Protein AF-A0A2S6APT6-F1 (afdb_monomer)

Secondary structure (DSSP, 8-state):
--HHHHHHHHHHHHHHHHHHHHHHHHTTS--------------HHHHHHHHHHHTSSSPPSSPPPHHHHHHHHHHTTTS-TTT-HHHHHHHHHHHHTTSSPPP-----

Solvent-accessible surface area (backbone atoms only — not comparable to full-atom values): 6652 Å² total; per-residue (Å²): 134,62,77,66,60,58,54,54,53,53,52,56,54,58,63,64,52,52,63,59,58,56,48,55,71,63,58,67,73,59,83,77,70,74,65,78,71,65,78,76,72,72,68,65,74,69,51,65,75,52,50,66,47,58,76,36,56,53,62,60,95,58,88,66,50,68,70,54,17,52,51,28,45,60,74,43,58,88,54,50,58,90,80,15,42,28,35,34,54,19,48,51,45,31,37,75,67,69,74,43,80,77,78,79,75,77,87,124

Structure (mmCIF, N/CA/C/O backbone):
data_AF-A0A2S6APT6-F1
#
_entry.id   AF-A0A2S6APT6-F1
#
loop_
_atom_site.group_PDB
_atom_site.id
_atom_site.type_symbol
_atom_site.label_atom_id
_atom_site.label_alt_id
_atom_site.label_comp_id
_atom_site.label_asym_id
_atom_site.label_entity_id
_atom_site.label_seq_id
_atom_site.pdbx_PDB_ins_code
_atom_site.Cartn_x
_atom_site.Cartn_y
_atom_site.Cartn_z
_atom_site.occupancy
_atom_site.B_iso_or_equiv
_atom_site.auth_seq_id
_atom_site.auth_comp_id
_atom_site.auth_asym_id
_atom_site.auth_atom_id
_atom_site.pdbx_PDB_model_num
ATOM 1 N N . MET A 1 1 ? -51.964 -0.513 44.946 1.00 52.53 1 MET A N 1
ATOM 2 C CA . MET A 1 1 ? -51.117 0.189 43.954 1.00 52.53 1 MET A CA 1
ATOM 3 C C . MET A 1 1 ? -51.823 0.097 42.610 1.00 52.53 1 MET A C 1
ATOM 5 O O . MET A 1 1 ? -52.087 -1.013 42.170 1.00 52.53 1 MET A O 1
ATOM 9 N N . SER A 1 2 ? -52.254 1.218 42.026 1.00 73.06 2 SER A N 1
ATOM 10 C CA . SER A 1 2 ? -52.999 1.209 40.759 1.00 73.06 2 SER A CA 1
ATOM 11 C C . SER A 1 2 ? -52.058 0.903 39.589 1.00 73.06 2 SER A C 1
ATOM 13 O O . SER A 1 2 ? -50.904 1.326 39.601 1.00 73.06 2 SER A O 1
ATOM 15 N N . GLY A 1 3 ? -52.533 0.169 38.576 1.00 64.50 3 GLY A N 1
ATOM 16 C CA . GLY A 1 3 ? -51.708 -0.280 37.440 1.00 64.50 3 GLY A CA 1
ATOM 17 C C . GLY A 1 3 ? -50.975 0.848 36.698 1.00 64.50 3 GLY A C 1
ATOM 18 O O . GLY A 1 3 ? -49.905 0.633 36.142 1.00 64.50 3 GLY A O 1
ATOM 19 N N . TRP A 1 4 ? -51.484 2.077 36.790 1.00 65.94 4 TRP A N 1
ATOM 20 C CA . TRP A 1 4 ? -50.874 3.285 36.232 1.00 65.94 4 TRP A CA 1
ATOM 21 C C . TRP A 1 4 ? -49.551 3.684 36.906 1.00 65.94 4 TRP A C 1
ATOM 23 O O . TRP A 1 4 ? -48.665 4.224 36.246 1.00 65.94 4 TRP A O 1
ATOM 33 N N . GLN A 1 5 ? -49.373 3.370 38.193 1.00 65.38 5 GLN A N 1
ATOM 34 C CA . GLN A 1 5 ? -48.129 3.645 38.924 1.00 65.38 5 GLN A CA 1
ATOM 35 C C . GLN A 1 5 ? -46.976 2.766 38.415 1.00 65.38 5 GLN A C 1
ATOM 37 O O . GLN A 1 5 ? -45.848 3.234 38.296 1.00 65.38 5 GLN A O 1
ATOM 42 N N . VAL A 1 6 ? -47.263 1.515 38.039 1.00 69.19 6 VAL A N 1
ATOM 43 C CA . VAL A 1 6 ? -46.252 0.586 37.507 1.00 69.19 6 VAL A CA 1
ATOM 44 C C . VAL A 1 6 ? -45.781 1.034 36.120 1.00 69.19 6 VAL A C 1
ATOM 46 O O . VAL A 1 6 ? -44.583 1.034 35.846 1.00 69.19 6 VAL A O 1
ATOM 49 N N . VAL A 1 7 ? -46.705 1.499 35.272 1.00 69.00 7 VAL A N 1
ATOM 50 C CA . VAL A 1 7 ? -46.379 1.999 33.924 1.00 69.00 7 VAL A CA 1
ATOM 51 C C . VAL A 1 7 ? -45.503 3.253 33.993 1.00 69.00 7 VAL A C 1
ATOM 53 O O . VAL A 1 7 ? -44.519 3.355 33.260 1.00 69.00 7 VAL A O 1
ATOM 56 N N . SER A 1 8 ? -45.802 4.176 34.913 1.00 71.19 8 SER A N 1
ATOM 57 C CA . SER A 1 8 ? -45.021 5.409 35.065 1.00 71.19 8 SER A CA 1
ATOM 58 C C . SER A 1 8 ? -43.587 5.147 35.533 1.00 71.19 8 SER A C 1
ATOM 60 O O . SER A 1 8 ? -42.663 5.822 35.080 1.00 71.19 8 SER A O 1
ATOM 62 N N . VAL A 1 9 ? -43.385 4.165 36.417 1.00 69.31 9 VAL A N 1
ATOM 63 C CA . VAL A 1 9 ? -42.051 3.817 36.932 1.00 69.31 9 VAL A CA 1
ATOM 64 C C . VAL A 1 9 ? -41.205 3.142 35.850 1.00 69.31 9 VAL A C 1
ATOM 66 O O . VAL A 1 9 ? -40.046 3.507 35.664 1.00 69.31 9 VAL A O 1
ATOM 69 N N . VAL A 1 10 ? -41.781 2.218 35.075 1.00 64.69 10 VAL A N 1
ATOM 70 C CA . VAL A 1 10 ? -41.057 1.527 33.992 1.00 64.69 10 VAL A CA 1
ATOM 71 C C . VAL A 1 10 ? -40.668 2.493 32.866 1.00 64.69 10 VAL A C 1
ATOM 73 O O . VAL A 1 10 ? -39.538 2.438 32.379 1.00 64.69 10 VAL A O 1
ATOM 76 N N . ALA A 1 11 ? -41.549 3.428 32.492 1.00 64.62 11 ALA A N 1
ATOM 77 C CA . ALA A 1 11 ? -41.249 4.435 31.472 1.00 64.62 11 ALA A CA 1
ATOM 78 C C . ALA A 1 11 ? -40.110 5.387 31.894 1.00 64.62 11 ALA A C 1
ATOM 80 O O . ALA A 1 11 ? -39.238 5.703 31.083 1.00 64.62 11 ALA A O 1
ATOM 81 N N . ALA A 1 12 ? -40.066 5.793 33.169 1.00 64.31 12 ALA A N 1
ATOM 82 C CA . ALA A 1 12 ? -38.995 6.638 33.702 1.00 64.31 12 ALA A CA 1
ATOM 83 C C . ALA A 1 12 ? -37.632 5.917 33.740 1.00 64.31 12 ALA A C 1
ATOM 85 O O . ALA A 1 12 ? -36.595 6.518 33.452 1.00 64.31 12 ALA A O 1
ATOM 86 N N . ILE A 1 13 ? -37.623 4.615 34.040 1.00 62.28 13 ILE A N 1
ATOM 87 C CA . ILE A 1 13 ? -36.395 3.805 34.052 1.00 62.28 13 ILE A CA 1
ATOM 88 C C . ILE A 1 13 ? -35.857 3.611 32.626 1.00 62.28 13 ILE A C 1
ATOM 90 O O . ILE A 1 13 ? -34.664 3.772 32.388 1.00 62.28 13 ILE A O 1
ATOM 94 N N . LEU A 1 14 ? -36.721 3.340 31.645 1.00 59.28 14 LEU A N 1
ATOM 95 C CA . LEU A 1 14 ? -36.286 3.167 30.254 1.00 59.28 14 LEU A CA 1
ATOM 96 C C . LEU A 1 14 ? -35.763 4.473 29.628 1.00 59.28 14 LEU A C 1
ATOM 98 O O . LEU A 1 14 ? -34.799 4.439 28.862 1.00 59.28 14 LEU A O 1
ATOM 102 N N . ALA A 1 15 ? -36.330 5.627 29.997 1.00 60.00 15 ALA A N 1
ATOM 103 C CA . ALA A 1 15 ? -35.873 6.931 29.510 1.00 60.00 15 ALA A CA 1
ATOM 104 C C . ALA A 1 15 ? -34.462 7.310 30.002 1.00 60.00 15 ALA A C 1
ATOM 106 O O . ALA A 1 15 ? -33.739 8.022 29.306 1.00 60.00 15 ALA A O 1
ATOM 107 N N . THR A 1 16 ? -34.036 6.814 31.168 1.00 57.81 16 THR A N 1
ATOM 108 C CA . THR A 1 16 ? -32.713 7.130 31.740 1.00 57.81 16 THR A CA 1
ATOM 109 C C . THR A 1 16 ? -31.589 6.222 31.232 1.00 57.81 16 THR A C 1
ATOM 111 O O . THR A 1 16 ? -30.424 6.612 31.281 1.00 57.81 16 THR A O 1
ATOM 114 N N . ILE A 1 17 ? -31.908 5.054 30.668 1.00 56.12 17 ILE A N 1
ATOM 115 C CA . ILE A 1 17 ? -30.915 4.102 30.131 1.00 56.12 17 ILE A CA 1
ATOM 116 C C . ILE A 1 17 ? -30.481 4.475 28.694 1.00 56.12 17 ILE A C 1
ATOM 118 O O . ILE A 1 17 ? -29.366 4.161 28.269 1.00 56.12 17 ILE A O 1
ATOM 122 N N . SER A 1 18 ? -31.321 5.210 27.955 1.00 55.00 18 SER A N 1
ATOM 123 C CA . SER A 1 18 ? -31.094 5.573 26.546 1.00 55.00 18 SER A CA 1
ATOM 124 C C . SER A 1 18 ? -29.895 6.508 26.275 1.00 55.00 18 SER A C 1
ATOM 126 O O . SER A 1 18 ? -29.224 6.290 25.267 1.00 55.00 18 SER A O 1
ATOM 128 N N . PRO A 1 19 ? -29.561 7.520 27.103 1.00 55.12 19 PRO A N 1
ATOM 129 C CA . PRO A 1 19 ? -28.424 8.406 26.823 1.00 55.12 19 PRO A CA 1
ATOM 130 C C . PRO A 1 19 ? -27.061 7.734 27.045 1.00 55.12 19 PRO A C 1
ATOM 132 O O . PRO A 1 19 ? -26.097 8.040 26.347 1.00 55.12 19 PRO A O 1
ATOM 135 N N . VAL A 1 20 ? -26.978 6.792 27.992 1.00 56.03 20 VAL A N 1
ATOM 136 C CA . VAL A 1 20 ? -25.724 6.111 28.359 1.00 56.03 20 VAL A CA 1
ATOM 137 C C . VAL A 1 20 ? -25.296 5.131 27.263 1.00 56.03 20 VAL A C 1
ATOM 139 O O . VAL A 1 20 ? -24.136 5.129 26.854 1.00 56.03 20 VAL A O 1
ATOM 142 N N . PHE A 1 21 ? -26.237 4.356 26.715 1.00 54.78 21 PHE A N 1
ATOM 143 C CA . PHE A 1 21 ? -25.945 3.412 25.630 1.00 54.78 21 PHE A CA 1
ATOM 144 C C . PHE A 1 21 ? -25.694 4.095 24.278 1.00 54.78 21 PHE A C 1
ATOM 146 O O . PHE A 1 21 ? -24.861 3.614 23.508 1.00 54.78 21 PHE A O 1
ATOM 153 N N . LEU A 1 22 ? -26.341 5.234 23.997 1.00 53.31 22 LEU A N 1
ATOM 154 C CA . LEU A 1 22 ? -26.086 5.991 22.765 1.00 53.31 22 LEU A CA 1
ATOM 155 C C . LEU A 1 22 ? -24.729 6.718 22.797 1.00 53.31 22 LEU A C 1
ATOM 157 O O . LEU A 1 22 ? -24.070 6.826 21.766 1.00 53.31 22 LEU A O 1
ATOM 161 N N . GLY A 1 23 ? -24.273 7.156 23.978 1.00 55.62 23 GLY A N 1
ATOM 162 C CA . GLY A 1 23 ? -22.939 7.737 24.162 1.00 55.62 23 GLY A CA 1
ATOM 163 C C . GLY A 1 23 ? -21.811 6.715 23.990 1.00 55.62 23 GLY A C 1
ATOM 164 O O . GLY A 1 23 ? -20.826 6.999 23.312 1.00 55.62 23 GLY A O 1
ATOM 165 N N . LEU A 1 24 ? -21.980 5.502 24.526 1.00 54.91 24 LEU A N 1
ATOM 166 C CA . LEU A 1 24 ? -20.985 4.422 24.430 1.00 54.91 24 LEU A CA 1
ATOM 167 C C . LEU A 1 24 ? -20.849 3.837 23.014 1.00 54.91 24 LEU A C 1
ATOM 169 O O . LEU A 1 24 ? -19.771 3.375 22.644 1.00 54.91 24 LEU A O 1
ATOM 173 N N . ALA A 1 25 ? -21.912 3.883 22.206 1.00 54.25 25 ALA A N 1
ATOM 174 C CA . ALA A 1 25 ? -21.8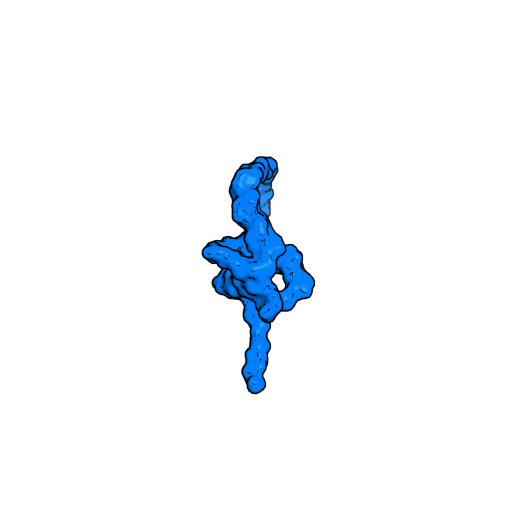69 3.441 20.811 1.00 54.25 25 ALA A CA 1
ATOM 175 C C . ALA A 1 25 ? -21.134 4.431 19.884 1.00 54.25 25 ALA A C 1
ATOM 177 O O . ALA A 1 25 ? -20.613 4.021 18.847 1.00 54.25 25 ALA A O 1
ATOM 178 N N . TRP A 1 26 ? -21.055 5.718 20.250 1.00 49.75 26 TRP A N 1
ATOM 179 C CA . TRP A 1 26 ? -20.265 6.721 19.519 1.00 49.75 26 TRP A CA 1
ATOM 180 C C . TRP A 1 26 ? -18.883 6.989 20.125 1.00 49.75 26 TRP A C 1
ATOM 182 O O . TRP A 1 26 ? -17.968 7.371 19.395 1.00 49.75 26 TRP A O 1
ATOM 192 N N . SER A 1 27 ? -18.676 6.737 21.420 1.00 54.03 27 SER A N 1
ATOM 193 C CA . SER A 1 27 ? -17.362 6.904 22.054 1.00 54.03 27 SER A CA 1
ATOM 194 C C . SER A 1 27 ? -16.392 5.754 21.763 1.00 54.03 27 SER A C 1
ATOM 196 O O . SER A 1 27 ? -15.221 5.844 22.124 1.00 54.03 27 SER A O 1
ATOM 198 N N . SER A 1 28 ? -16.843 4.672 21.114 1.00 52.06 28 SER A N 1
ATOM 199 C CA . SER A 1 28 ? -15.989 3.524 20.782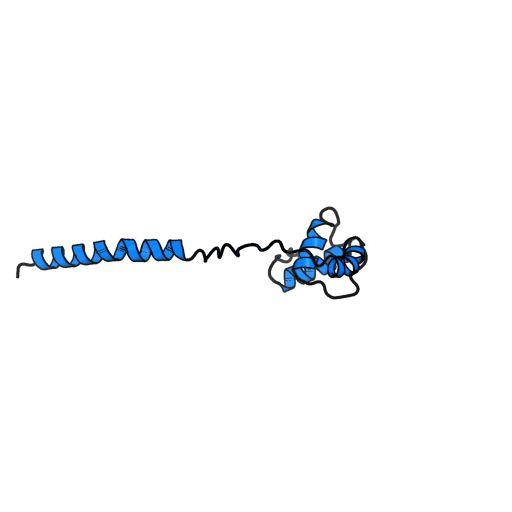 1.00 52.06 28 SER A CA 1
ATOM 200 C C . SER A 1 28 ? -15.088 3.750 19.563 1.00 52.06 28 SER A C 1
ATOM 202 O O . SER A 1 28 ? -14.263 2.891 19.251 1.00 52.06 28 SER A O 1
ATOM 204 N N . THR A 1 29 ? -15.165 4.905 18.893 1.00 52.62 29 THR A N 1
ATOM 205 C CA . THR A 1 29 ? -14.032 5.413 18.105 1.00 52.62 29 THR A CA 1
ATOM 206 C C . THR A 1 29 ? -12.991 5.981 19.058 1.00 52.62 29 THR A C 1
ATOM 208 O O . THR A 1 29 ? -12.863 7.187 19.228 1.00 52.62 29 THR A O 1
ATOM 211 N N . THR A 1 30 ? -12.311 5.037 19.711 1.00 50.09 30 THR A N 1
ATOM 212 C CA . THR A 1 30 ? -10.885 5.036 20.029 1.00 50.09 30 THR A CA 1
ATOM 213 C C . THR A 1 30 ? -10.286 6.411 20.247 1.00 50.09 30 THR A C 1
ATOM 215 O O . THR A 1 30 ? -10.063 7.140 19.279 1.00 50.09 30 THR A O 1
ATOM 218 N N . GLU A 1 31 ? -9.962 6.682 21.511 1.00 50.66 31 GLU A N 1
ATOM 219 C CA . GLU A 1 31 ? -8.758 7.387 21.936 1.00 50.66 31 GLU A CA 1
ATOM 220 C C . GLU A 1 31 ? -7.865 7.757 20.750 1.00 50.66 31 GLU A C 1
ATOM 222 O O . GLU A 1 31 ? -6.936 7.046 20.365 1.00 50.66 31 GLU A O 1
ATOM 227 N N . ILE A 1 32 ? -8.130 8.930 20.180 1.00 50.94 32 ILE A N 1
ATOM 228 C CA . ILE A 1 32 ? -7.040 9.738 19.684 1.00 50.94 32 ILE A CA 1
ATOM 229 C C . ILE A 1 32 ? -6.376 10.186 20.979 1.00 50.94 32 ILE A C 1
ATOM 231 O O . ILE A 1 32 ? -6.582 11.293 21.469 1.00 50.94 32 ILE A O 1
ATOM 235 N N . GLU A 1 33 ? -5.586 9.275 21.552 1.00 49.59 33 GLU A N 1
ATOM 236 C CA . GLU A 1 33 ? -4.285 9.627 22.064 1.00 49.59 33 GLU A CA 1
ATOM 237 C C . GLU A 1 33 ? -3.703 10.497 20.947 1.00 49.59 33 GLU A C 1
ATOM 239 O O . GLU A 1 33 ? -3.109 10.038 19.966 1.00 49.59 33 GLU A O 1
ATOM 244 N N . THR A 1 34 ? -3.955 11.801 21.039 1.00 52.41 34 THR A N 1
ATOM 245 C CA . THR A 1 34 ? -3.040 12.811 20.560 1.00 52.41 34 THR A CA 1
ATOM 246 C C . THR A 1 34 ? -1.792 12.547 21.371 1.00 52.41 34 THR A C 1
ATOM 248 O O . THR A 1 34 ? -1.516 13.206 22.369 1.00 52.41 34 THR A O 1
ATOM 251 N N . SER A 1 35 ? -1.085 11.497 20.937 1.00 53.88 35 SER A N 1
ATOM 252 C CA . SER A 1 35 ? 0.333 11.309 21.028 1.00 53.88 35 SER A CA 1
ATOM 253 C C . SER A 1 35 ? 0.865 12.701 20.807 1.00 53.88 35 SER A C 1
ATOM 255 O O . SER A 1 35 ? 0.800 13.245 19.699 1.00 53.88 35 SER A O 1
ATOM 257 N N . TYR A 1 36 ? 1.234 13.322 21.922 1.00 54.44 36 TYR A N 1
ATOM 258 C CA . TYR A 1 36 ? 2.066 14.492 21.958 1.00 54.44 36 TYR A CA 1
ATOM 259 C C . TYR A 1 36 ? 3.242 14.118 21.073 1.00 54.44 36 TYR A C 1
ATOM 261 O O . TYR A 1 36 ? 4.123 13.349 21.462 1.00 54.44 36 TYR A O 1
ATOM 269 N N . ARG A 1 37 ? 3.151 14.528 19.805 1.00 53.75 37 ARG A N 1
ATOM 270 C CA . ARG A 1 37 ? 4.129 14.229 18.780 1.00 53.75 37 ARG A CA 1
ATOM 271 C C . ARG A 1 37 ? 5.309 15.094 19.149 1.00 53.75 37 ARG A C 1
ATOM 273 O O . ARG A 1 37 ? 5.502 16.168 18.584 1.00 53.75 37 ARG A O 1
ATOM 280 N N . ALA A 1 38 ? 6.095 14.610 20.109 1.00 54.66 38 ALA A N 1
ATOM 281 C CA . ALA A 1 38 ? 7.492 14.950 20.191 1.00 54.66 38 ALA A CA 1
ATOM 282 C C . ALA A 1 38 ? 7.987 14.919 18.741 1.00 54.66 38 ALA A C 1
ATOM 284 O O . ALA A 1 38 ? 7.674 13.949 18.031 1.00 54.66 38 ALA A O 1
ATOM 285 N N . PRO A 1 39 ? 8.638 15.984 18.245 1.00 52.34 39 PRO A N 1
ATOM 286 C CA . PRO A 1 39 ? 9.164 15.972 16.898 1.00 52.34 39 PRO A CA 1
ATOM 287 C C . PRO A 1 39 ? 9.988 14.701 16.799 1.00 52.34 39 PRO A C 1
ATOM 289 O O . PRO A 1 39 ? 10.974 14.530 17.518 1.00 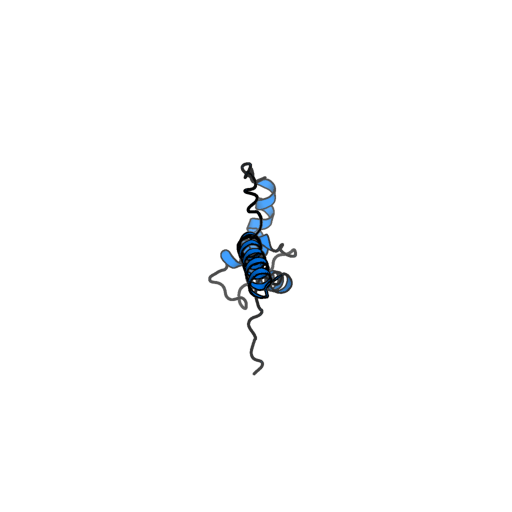52.34 39 PRO A O 1
ATOM 292 N N . ILE A 1 40 ? 9.521 13.764 15.973 1.00 56.38 40 ILE A N 1
ATOM 293 C CA . ILE A 1 40 ? 10.291 12.587 15.628 1.00 56.38 40 I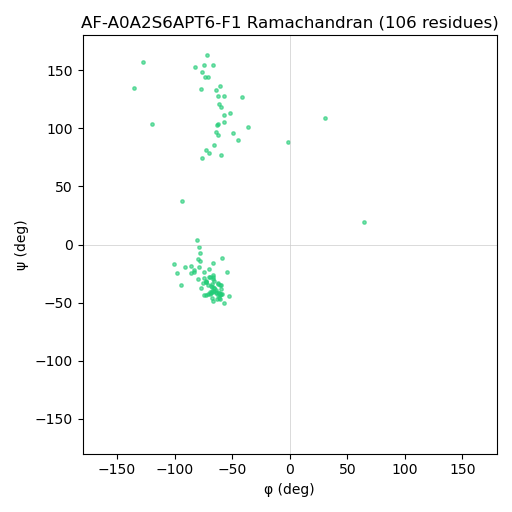LE A CA 1
ATOM 294 C C . ILE A 1 40 ? 11.485 13.214 14.930 1.00 56.38 40 ILE A C 1
ATOM 296 O O . ILE A 1 40 ? 11.366 13.557 13.759 1.00 56.38 40 ILE A O 1
ATOM 300 N N . LYS A 1 41 ? 12.589 13.479 15.643 1.00 53.66 41 LYS A N 1
ATOM 301 C CA . LYS A 1 41 ? 13.872 13.744 15.004 1.00 53.66 41 LYS A CA 1
ATOM 302 C C . LYS A 1 41 ? 14.073 12.489 14.174 1.00 53.66 41 LYS A C 1
ATOM 304 O O . LYS A 1 41 ? 14.287 11.428 14.773 1.00 53.66 41 LYS A O 1
ATOM 309 N N . PRO A 1 42 ? 13.902 12.535 12.841 1.00 52.50 42 PRO A N 1
ATOM 310 C CA . PRO A 1 42 ? 14.174 11.354 12.064 1.00 52.50 42 PRO A CA 1
ATOM 311 C C . PRO A 1 42 ? 15.643 11.075 12.343 1.00 52.50 42 PRO A C 1
ATOM 313 O O . PRO A 1 42 ? 16.500 11.930 12.112 1.00 52.50 42 PRO A O 1
ATOM 316 N N . LYS A 1 43 ? 15.939 9.918 12.937 1.00 53.16 43 LYS A N 1
ATOM 317 C CA . LYS A 1 43 ? 17.306 9.422 13.017 1.00 53.16 43 LYS A CA 1
ATOM 318 C C . LYS A 1 43 ? 17.677 9.151 11.558 1.00 53.16 43 LYS A C 1
ATOM 320 O O . LYS A 1 43 ? 17.412 8.076 11.025 1.00 53.16 43 LYS A O 1
ATOM 325 N N . ALA A 1 44 ? 18.149 10.199 10.880 1.00 55.16 44 ALA A N 1
ATOM 326 C CA . ALA A 1 44 ? 18.334 10.288 9.432 1.00 55.16 44 ALA A CA 1
ATOM 327 C C . ALA A 1 44 ? 19.276 9.199 8.894 1.00 55.16 44 ALA A C 1
ATOM 329 O O . ALA A 1 44 ? 19.326 8.927 7.700 1.00 55.16 44 ALA A O 1
ATOM 330 N N . THR A 1 45 ? 19.968 8.509 9.794 1.00 54.47 45 THR A N 1
ATOM 331 C CA . THR A 1 45 ? 20.885 7.418 9.507 1.00 54.47 45 THR A CA 1
ATOM 332 C C . THR A 1 45 ? 20.192 6.108 9.115 1.00 54.47 45 THR A C 1
ATOM 334 O O . THR A 1 45 ? 20.750 5.371 8.311 1.00 54.47 45 THR A O 1
ATOM 337 N N . ALA A 1 46 ? 18.970 5.816 9.586 1.00 52.78 46 ALA A N 1
ATOM 338 C CA . ALA A 1 46 ? 18.270 4.569 9.223 1.00 52.78 46 ALA A CA 1
ATOM 339 C C . ALA A 1 46 ? 17.531 4.645 7.873 1.00 52.78 46 ALA A C 1
ATOM 341 O O . ALA A 1 46 ? 17.266 3.622 7.245 1.00 52.78 46 ALA A O 1
ATOM 342 N N . TYR A 1 47 ? 17.205 5.853 7.405 1.00 50.53 47 TYR A N 1
ATOM 343 C CA . TYR A 1 47 ? 16.544 6.043 6.112 1.00 50.53 47 TYR A CA 1
ATOM 344 C C . TYR A 1 47 ? 17.509 5.856 4.937 1.00 50.53 47 TYR A C 1
ATOM 346 O O . TYR A 1 47 ? 17.104 5.336 3.898 1.00 50.53 47 TYR A O 1
ATOM 354 N N . HIS A 1 48 ? 18.785 6.216 5.102 1.00 54.16 48 HIS A N 1
ATOM 355 C CA . HIS A 1 48 ? 19.742 6.261 3.996 1.00 54.16 48 HIS A CA 1
ATOM 356 C C . HIS A 1 48 ? 20.087 4.895 3.386 1.00 54.16 48 HIS A C 1
ATOM 358 O O . HIS A 1 48 ? 20.421 4.834 2.206 1.00 54.16 48 HIS A O 1
ATOM 364 N N . SER A 1 49 ? 19.975 3.798 4.140 1.00 57.75 49 SER A N 1
ATOM 365 C CA . SER A 1 49 ? 20.270 2.448 3.636 1.00 57.75 49 SER A CA 1
ATOM 366 C C . SER A 1 49 ? 19.085 1.788 2.922 1.00 57.75 49 SER A C 1
ATOM 368 O O . SER A 1 49 ? 19.279 0.936 2.055 1.00 57.75 49 SER A O 1
ATOM 370 N N . VAL A 1 50 ? 17.854 2.205 3.232 1.00 56.09 50 VAL A N 1
ATOM 371 C CA . VAL A 1 50 ? 16.623 1.626 2.666 1.00 56.09 50 VAL A CA 1
ATOM 372 C C . VAL A 1 50 ? 16.133 2.413 1.447 1.00 56.09 50 VAL A C 1
ATOM 374 O O . VAL A 1 50 ? 15.643 1.819 0.483 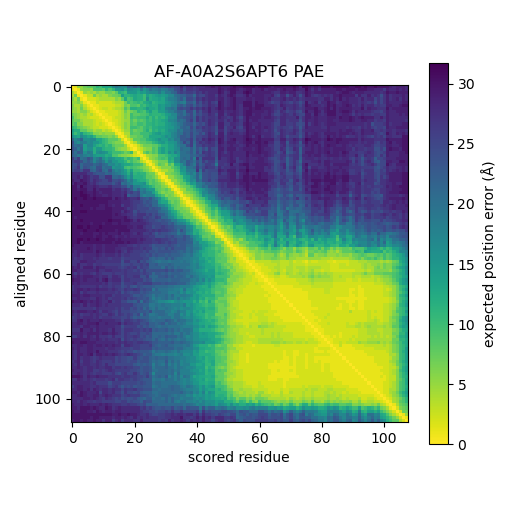1.00 56.09 50 VAL A O 1
ATOM 377 N N . LEU A 1 51 ? 16.309 3.738 1.449 1.00 60.53 51 LEU A N 1
ATOM 378 C CA . LEU A 1 51 ? 15.912 4.611 0.343 1.00 60.53 51 LEU A CA 1
ATOM 379 C C . LEU A 1 51 ? 16.452 4.188 -1.039 1.00 60.53 51 LEU A C 1
ATOM 381 O O . LEU A 1 51 ? 15.652 4.171 -1.975 1.00 60.53 51 LEU A O 1
ATOM 385 N N . PRO A 1 52 ? 17.734 3.795 -1.211 1.00 62.97 52 PRO A N 1
ATOM 386 C CA . PRO A 1 52 ? 18.252 3.482 -2.543 1.00 62.97 52 PRO A CA 1
ATOM 387 C C . PRO A 1 52 ? 17.584 2.254 -3.171 1.00 62.97 52 PRO A C 1
ATOM 389 O O . PRO A 1 52 ? 17.404 2.215 -4.383 1.00 62.97 52 PRO A O 1
ATOM 392 N N . HIS A 1 53 ? 17.162 1.268 -2.370 1.00 65.69 53 HIS A N 1
ATOM 393 C CA . HIS A 1 53 ? 16.476 0.085 -2.903 1.00 65.69 53 HIS A CA 1
ATOM 394 C C . HIS A 1 53 ? 15.019 0.372 -3.261 1.00 65.69 53 HIS A C 1
ATOM 396 O O . HIS A 1 53 ? 14.537 -0.129 -4.270 1.00 65.69 53 HIS A O 1
ATOM 402 N N . ILE A 1 54 ? 14.320 1.193 -2.471 1.00 68.69 54 ILE A N 1
ATOM 403 C CA . ILE A 1 54 ? 12.914 1.524 -2.739 1.00 68.69 54 ILE A CA 1
ATOM 404 C C . ILE A 1 54 ? 12.770 2.390 -3.998 1.00 68.69 54 ILE A C 1
ATOM 406 O O . ILE A 1 54 ? 11.747 2.314 -4.670 1.00 68.69 54 ILE A O 1
ATOM 410 N N . LEU A 1 55 ? 13.783 3.183 -4.349 1.00 77.88 55 LEU A N 1
ATOM 411 C CA . LEU A 1 55 ? 13.801 3.961 -5.593 1.00 77.88 55 LEU A CA 1
ATOM 412 C C . LEU A 1 55 ? 14.139 3.113 -6.832 1.00 77.88 55 LEU A C 1
ATOM 414 O O . LEU A 1 55 ? 13.917 3.559 -7.952 1.00 77.88 55 LEU A O 1
ATOM 418 N N . SER A 1 56 ? 14.650 1.894 -6.648 1.00 84.12 56 SER A N 1
ATOM 419 C CA . SER A 1 56 ? 14.931 0.967 -7.743 1.00 84.12 56 SER A CA 1
ATOM 420 C C . SER A 1 56 ? 13.674 0.201 -8.172 1.00 84.12 56 SER A C 1
ATOM 422 O O . SER A 1 56 ? 12.777 -0.049 -7.367 1.00 84.12 56 SER A O 1
ATOM 424 N N . HIS A 1 57 ? 13.634 -0.223 -9.439 1.00 89.19 57 HIS A N 1
ATOM 425 C CA . HIS A 1 57 ? 12.650 -1.194 -9.936 1.00 89.19 57 HIS A CA 1
ATOM 426 C C . HIS A 1 57 ? 13.021 -2.644 -9.593 1.00 89.19 57 HIS A C 1
ATOM 428 O O . HIS A 1 57 ? 12.184 -3.540 -9.725 1.00 89.19 57 HIS A O 1
ATOM 434 N N . ALA A 1 58 ? 14.258 -2.881 -9.143 1.00 87.56 58 ALA A N 1
ATOM 435 C CA . ALA A 1 58 ? 14.727 -4.199 -8.745 1.00 87.56 58 ALA A CA 1
ATOM 436 C C . ALA A 1 58 ? 13.999 -4.707 -7.493 1.00 87.56 58 ALA A C 1
ATOM 438 O O . ALA A 1 58 ? 13.525 -3.934 -6.658 1.00 87.56 58 ALA A O 1
ATOM 439 N N . ALA A 1 59 ? 13.942 -6.030 -7.342 1.00 86.50 59 ALA A N 1
ATOM 440 C CA . ALA A 1 59 ? 13.405 -6.634 -6.134 1.00 86.50 59 ALA A CA 1
ATOM 441 C C . ALA A 1 59 ? 14.234 -6.195 -4.907 1.00 86.50 59 ALA A C 1
ATOM 443 O O . ALA A 1 59 ? 15.470 -6.192 -4.960 1.00 86.50 59 ALA A O 1
ATOM 444 N N . PRO A 1 60 ? 13.590 -5.837 -3.784 1.00 85.69 60 PRO A N 1
ATOM 445 C CA . PRO A 1 60 ? 14.307 -5.514 -2.563 1.00 85.69 60 PRO A CA 1
ATOM 446 C C . PRO A 1 60 ? 15.045 -6.759 -2.056 1.00 85.69 60 PRO A C 1
ATOM 448 O O . PRO A 1 60 ? 14.477 -7.844 -1.966 1.00 85.69 60 PRO A O 1
ATOM 451 N N . LYS A 1 61 ? 16.323 -6.596 -1.691 1.00 84.62 61 LYS A N 1
ATOM 452 C CA . LYS A 1 61 ? 17.176 -7.696 -1.200 1.00 84.62 61 LYS A CA 1
ATOM 453 C C . LYS A 1 61 ? 16.733 -8.260 0.155 1.00 84.62 61 LYS A C 1
ATOM 455 O O . LYS A 1 61 ? 17.180 -9.326 0.558 1.00 84.62 61 LYS A O 1
ATOM 460 N N . HIS A 1 62 ? 15.887 -7.530 0.873 1.00 83.94 62 HIS A N 1
ATOM 461 C CA . HIS A 1 62 ? 15.330 -7.915 2.162 1.00 83.94 62 HIS A CA 1
ATOM 462 C C . HIS A 1 62 ? 13.808 -7.793 2.124 1.00 83.94 62 HIS A C 1
ATOM 464 O O . HIS A 1 62 ? 13.248 -7.029 1.335 1.00 83.94 62 HIS A O 1
ATOM 470 N N . ARG A 1 63 ? 13.127 -8.527 3.010 1.00 84.44 63 ARG A N 1
ATOM 471 C CA . ARG A 1 63 ? 11.680 -8.367 3.177 1.00 84.44 63 ARG A CA 1
ATOM 472 C C . ARG A 1 63 ? 11.370 -6.954 3.663 1.00 84.44 63 ARG A C 1
ATOM 474 O O . ARG A 1 63 ? 11.919 -6.508 4.668 1.00 84.44 63 ARG A O 1
ATOM 481 N N . LEU A 1 64 ? 10.468 -6.276 2.959 1.00 88.00 64 LEU A N 1
ATOM 482 C CA . LEU A 1 64 ? 10.008 -4.948 3.345 1.00 88.00 64 LEU A CA 1
ATOM 483 C C . LEU A 1 64 ? 9.127 -5.025 4.592 1.00 88.00 64 LEU A C 1
ATOM 485 O O . LEU A 1 64 ? 8.310 -5.936 4.743 1.00 88.00 64 LEU A O 1
ATOM 489 N N . THR A 1 65 ? 9.232 -4.015 5.451 1.00 89.75 65 THR A N 1
ATOM 490 C CA . THR A 1 65 ? 8.217 -3.771 6.481 1.00 89.75 65 THR A CA 1
ATOM 491 C C . THR A 1 65 ? 6.935 -3.231 5.844 1.00 89.75 65 THR A C 1
ATOM 493 O O . THR A 1 65 ? 6.945 -2.706 4.730 1.00 89.75 65 THR A O 1
ATOM 496 N N . THR A 1 66 ? 5.809 -3.284 6.556 1.00 91.31 66 THR A N 1
ATOM 497 C CA . THR A 1 66 ? 4.532 -2.734 6.063 1.00 91.31 66 THR A CA 1
ATOM 498 C C . THR A 1 66 ? 4.611 -1.233 5.759 1.00 91.31 66 THR A C 1
ATOM 500 O O . THR A 1 66 ? 4.008 -0.766 4.792 1.00 91.31 66 THR A O 1
ATOM 503 N N . ALA A 1 67 ? 5.383 -0.471 6.541 1.00 88.00 67 ALA A N 1
ATOM 504 C CA . ALA A 1 67 ? 5.622 0.951 6.301 1.00 88.00 67 ALA A CA 1
ATOM 505 C C . ALA A 1 67 ? 6.451 1.187 5.027 1.00 88.00 67 ALA A C 1
ATOM 507 O O . ALA A 1 67 ? 6.068 2.004 4.191 1.00 88.00 67 ALA A O 1
ATOM 508 N N . GLN A 1 68 ? 7.535 0.429 4.836 1.00 88.19 68 GLN A N 1
ATOM 509 C CA . GLN A 1 68 ? 8.358 0.500 3.623 1.00 88.19 68 GLN A CA 1
A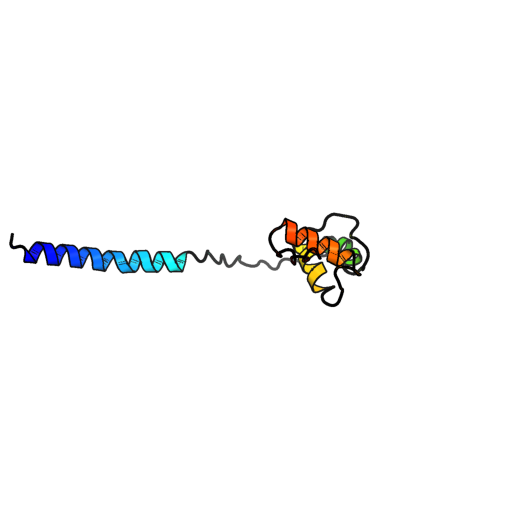TOM 510 C C . GLN A 1 68 ? 7.579 0.068 2.380 1.00 88.19 68 GLN A C 1
ATOM 512 O O . GLN A 1 68 ? 7.664 0.728 1.348 1.00 88.19 68 GLN A O 1
ATOM 517 N N . ALA A 1 69 ? 6.767 -0.984 2.492 1.00 92.69 69 ALA A N 1
ATOM 518 C CA . ALA A 1 69 ? 5.906 -1.448 1.415 1.00 92.69 69 ALA A CA 1
ATOM 519 C C . ALA A 1 69 ? 4.901 -0.365 0.997 1.00 92.69 69 ALA A C 1
ATOM 521 O O . ALA A 1 69 ? 4.739 -0.110 -0.192 1.00 92.69 69 ALA A O 1
ATOM 522 N N . ARG A 1 70 ? 4.287 0.352 1.951 1.00 92.56 70 ARG A N 1
ATOM 523 C CA . ARG A 1 70 ? 3.428 1.510 1.634 1.00 92.56 70 ARG A CA 1
ATOM 524 C C . ARG A 1 70 ? 4.190 2.619 0.912 1.00 92.56 70 ARG A C 1
ATOM 526 O O . ARG A 1 70 ? 3.658 3.174 -0.047 1.00 92.56 70 ARG A O 1
ATOM 533 N N . SER A 1 71 ? 5.404 2.940 1.350 1.00 90.56 71 SER A N 1
ATOM 534 C CA . SER A 1 71 ? 6.238 3.951 0.689 1.00 90.56 71 SER A CA 1
ATOM 535 C C . SER A 1 71 ? 6.601 3.541 -0.738 1.00 90.56 71 SER A C 1
ATOM 537 O O . SER A 1 71 ? 6.402 4.331 -1.656 1.00 90.56 71 SER A O 1
ATOM 539 N N . ALA A 1 72 ? 7.035 2.295 -0.948 1.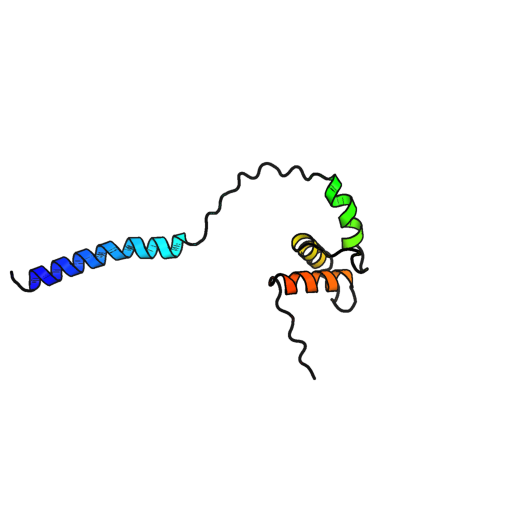00 91.25 72 ALA A N 1
ATOM 540 C CA . ALA A 1 72 ? 7.320 1.747 -2.272 1.00 91.25 72 ALA A CA 1
ATOM 541 C C . ALA A 1 72 ? 6.084 1.787 -3.184 1.00 91.25 72 ALA A C 1
ATOM 543 O O . ALA A 1 72 ? 6.174 2.226 -4.325 1.00 91.25 72 ALA A O 1
ATOM 544 N N . PHE A 1 73 ? 4.906 1.432 -2.663 1.00 89.31 73 PHE A N 1
ATOM 545 C CA . PHE A 1 73 ? 3.651 1.490 -3.418 1.00 89.31 73 PHE A CA 1
ATOM 546 C C . PHE A 1 73 ? 3.269 2.911 -3.855 1.00 89.31 73 PHE A C 1
ATOM 548 O O . PHE A 1 73 ? 2.687 3.094 -4.924 1.00 89.31 73 PHE A O 1
ATOM 555 N N . ARG A 1 74 ? 3.586 3.918 -3.027 1.00 90.50 74 ARG A N 1
ATOM 556 C CA . ARG A 1 74 ? 3.360 5.338 -3.340 1.00 90.50 74 ARG A CA 1
ATOM 557 C C . ARG A 1 74 ? 4.369 5.871 -4.352 1.00 90.50 74 ARG A C 1
ATOM 559 O O . ARG A 1 74 ? 3.970 6.591 -5.260 1.00 90.50 74 ARG A O 1
ATOM 566 N N . LEU A 1 75 ? 5.644 5.523 -4.195 1.00 90.75 75 LEU A N 1
ATOM 567 C CA . LEU A 1 75 ? 6.718 5.964 -5.088 1.00 90.75 75 LEU A CA 1
ATOM 568 C C . LEU A 1 75 ? 6.572 5.342 -6.482 1.00 90.75 75 LEU A C 1
ATOM 570 O O . LEU A 1 75 ? 6.671 6.042 -7.481 1.00 90.75 75 LEU A O 1
ATOM 574 N N . HIS A 1 76 ? 6.212 4.061 -6.551 1.00 92.38 76 HIS A N 1
ATOM 575 C CA . HIS A 1 76 ? 5.971 3.330 -7.799 1.00 92.38 76 HIS A CA 1
ATOM 576 C C . HIS A 1 76 ? 4.494 3.354 -8.210 1.00 92.38 76 HIS A C 1
ATOM 578 O O . HIS A 1 76 ? 3.946 2.360 -8.698 1.00 92.38 76 HIS A O 1
ATOM 584 N N . ARG A 1 77 ? 3.790 4.473 -7.990 1.00 89.25 77 ARG A N 1
ATOM 585 C CA . ARG A 1 77 ? 2.350 4.563 -8.293 1.00 89.25 77 ARG A CA 1
ATOM 586 C C . ARG A 1 77 ? 2.057 4.308 -9.775 1.00 89.25 77 ARG A C 1
ATOM 588 O O . ARG A 1 77 ? 1.075 3.629 -10.062 1.00 89.25 77 ARG A O 1
ATOM 595 N N . SER A 1 78 ? 2.911 4.802 -10.672 1.00 89.19 78 SER A N 1
ATOM 596 C CA . SER A 1 78 ? 2.784 4.667 -12.131 1.00 89.19 78 SER A CA 1
ATOM 597 C C . SER A 1 78 ? 3.212 3.305 -12.681 1.00 89.19 78 SER A C 1
ATOM 599 O O . SER A 1 78 ? 2.817 2.954 -13.785 1.00 89.19 78 SER A O 1
ATOM 601 N N . CYS A 1 79 ? 3.999 2.524 -11.941 1.00 91.19 79 CYS A N 1
ATOM 602 C CA . CYS A 1 79 ? 4.490 1.233 -12.424 1.00 91.19 79 CYS A CA 1
ATOM 603 C C . CYS A 1 79 ? 3.401 0.156 -12.381 1.00 91.19 79 CYS A C 1
ATOM 605 O O . CYS A 1 79 ? 2.587 0.141 -11.454 1.00 91.19 79 CYS A O 1
ATOM 607 N N . SER A 1 80 ? 3.421 -0.804 -13.304 1.00 89.19 80 SER A N 1
ATOM 608 C CA . SER A 1 80 ? 2.655 -2.045 -13.137 1.00 89.19 80 SER A CA 1
ATOM 609 C C . SER A 1 80 ? 3.326 -2.959 -12.101 1.00 89.19 80 SER A C 1
ATOM 611 O O . SER A 1 80 ? 4.534 -2.874 -11.873 1.00 89.19 80 SER A O 1
ATOM 613 N N . CYS A 1 81 ? 2.549 -3.836 -11.458 1.00 88.69 81 CYS A N 1
ATOM 614 C CA . CYS A 1 81 ? 3.115 -4.900 -10.622 1.00 88.69 81 CYS A CA 1
ATOM 615 C C . CYS A 1 81 ? 3.821 -5.978 -11.458 1.00 88.69 81 CYS A C 1
ATOM 617 O O . CYS A 1 81 ? 4.658 -6.683 -10.906 1.00 88.69 81 CYS A O 1
ATOM 619 N N . ASP A 1 82 ? 3.506 -6.101 -12.750 1.00 88.00 82 ASP A N 1
ATOM 620 C CA . ASP A 1 82 ? 4.150 -7.084 -13.628 1.00 88.00 82 ASP A CA 1
ATOM 621 C C . ASP A 1 82 ? 5.539 -6.598 -14.107 1.00 88.00 82 ASP A C 1
ATOM 623 O O . ASP A 1 82 ? 6.448 -7.407 -14.257 1.00 88.00 82 ASP A O 1
ATOM 627 N N . ASP A 1 83 ? 5.741 -5.277 -14.226 1.00 87.25 83 ASP A N 1
ATOM 628 C CA . ASP A 1 83 ? 6.991 -4.677 -14.736 1.00 87.25 83 ASP A CA 1
ATOM 629 C C . ASP A 1 83 ? 7.933 -4.151 -13.638 1.00 87.25 83 ASP A C 1
ATOM 631 O O . ASP A 1 83 ? 9.108 -3.879 -13.884 1.00 87.25 83 ASP A O 1
ATOM 635 N N . CYS A 1 84 ? 7.438 -3.961 -12.409 1.00 91.62 84 CYS A N 1
ATOM 636 C CA . CYS A 1 84 ? 8.232 -3.453 -11.290 1.00 91.62 84 CYS A CA 1
ATOM 637 C C . CYS A 1 84 ? 8.276 -4.460 -10.140 1.00 91.62 84 CYS A C 1
ATOM 639 O O . CYS A 1 84 ? 7.347 -4.558 -9.331 1.00 91.62 84 CYS A O 1
ATOM 641 N N . PHE A 1 85 ? 9.412 -5.147 -10.009 1.00 91.38 85 PHE A N 1
ATOM 642 C CA . PHE A 1 85 ? 9.644 -6.127 -8.947 1.00 91.38 85 PHE A CA 1
ATOM 643 C C . PHE A 1 85 ? 9.599 -5.500 -7.549 1.00 91.38 85 PHE A C 1
ATOM 645 O O . PHE A 1 85 ? 9.126 -6.132 -6.604 1.00 91.38 85 PHE A O 1
ATOM 652 N N . CYS A 1 86 ? 10.025 -4.240 -7.410 1.00 91.38 86 CYS A N 1
ATOM 653 C CA . CYS A 1 86 ? 9.892 -3.498 -6.156 1.00 91.38 86 CYS A CA 1
ATOM 654 C C . CYS A 1 86 ? 8.417 -3.325 -5.753 1.00 91.38 86 CYS A C 1
ATOM 656 O O . CYS A 1 86 ? 8.034 -3.618 -4.614 1.00 91.38 86 CYS A O 1
ATOM 658 N N . LYS A 1 87 ? 7.557 -2.936 -6.704 1.00 93.31 87 LYS A N 1
ATOM 659 C CA . LYS A 1 87 ? 6.115 -2.785 -6.469 1.00 93.31 87 LYS A CA 1
ATOM 660 C C . LYS A 1 87 ? 5.440 -4.128 -6.205 1.00 93.31 87 LYS A C 1
ATOM 662 O O . LYS A 1 87 ? 4.607 -4.206 -5.304 1.00 93.31 87 LYS A O 1
ATOM 667 N N . ALA A 1 88 ? 5.820 -5.178 -6.929 1.00 92.94 88 ALA A N 1
ATOM 668 C CA . ALA A 1 88 ? 5.316 -6.532 -6.713 1.00 92.94 88 ALA A CA 1
ATOM 669 C C . ALA A 1 88 ? 5.649 -7.048 -5.304 1.00 92.94 88 ALA A C 1
ATOM 671 O O . ALA A 1 88 ? 4.770 -7.536 -4.592 1.00 92.94 88 ALA A O 1
ATOM 672 N N . ALA A 1 89 ? 6.896 -6.875 -4.856 1.00 92.50 89 ALA A N 1
ATOM 673 C CA . ALA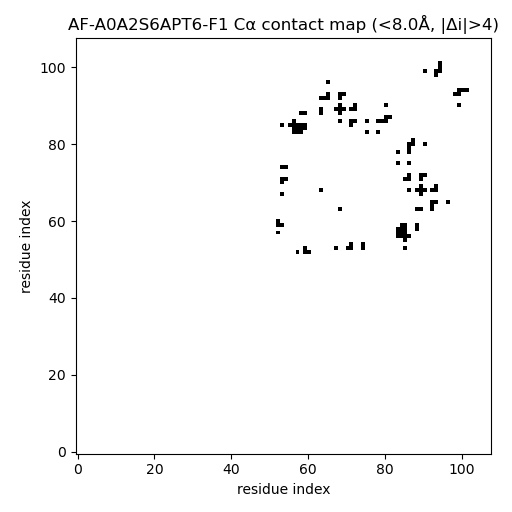 A 1 89 ? 7.310 -7.255 -3.508 1.00 92.50 89 ALA A CA 1
ATOM 674 C C . ALA A 1 89 ? 6.550 -6.453 -2.437 1.00 92.50 89 ALA A C 1
ATOM 676 O O . ALA A 1 89 ? 6.051 -7.019 -1.462 1.00 92.50 89 ALA A O 1
ATOM 677 N N . ALA A 1 90 ? 6.389 -5.141 -2.640 1.00 93.19 90 ALA A N 1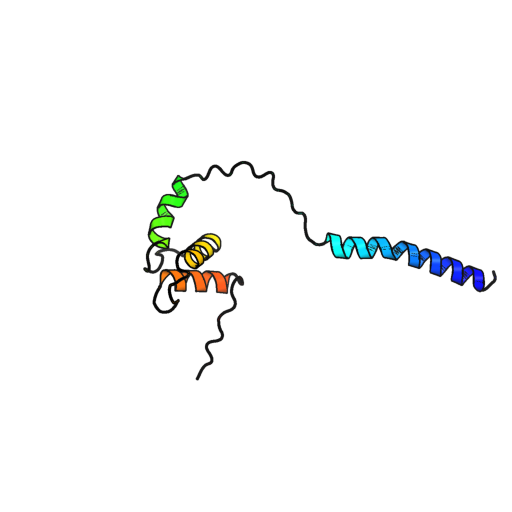
ATOM 678 C CA . ALA A 1 90 ? 5.585 -4.300 -1.759 1.00 93.19 90 ALA A CA 1
ATOM 679 C C . ALA A 1 90 ? 4.110 -4.736 -1.726 1.00 93.19 90 ALA A C 1
ATOM 681 O O . ALA A 1 90 ? 3.513 -4.801 -0.652 1.00 93.19 90 ALA A O 1
ATOM 682 N N . TYR A 1 91 ? 3.533 -5.088 -2.878 1.00 92.75 91 TYR A N 1
ATOM 683 C CA . TYR A 1 91 ? 2.168 -5.597 -2.984 1.00 92.75 91 TYR A CA 1
ATOM 684 C C . TYR A 1 91 ? 1.961 -6.840 -2.122 1.00 92.75 91 TYR A C 1
ATOM 686 O O . TYR A 1 91 ? 1.037 -6.878 -1.312 1.00 92.75 91 TYR A O 1
ATOM 694 N N . GLN A 1 92 ? 2.848 -7.829 -2.253 1.00 92.94 92 GLN A N 1
ATOM 695 C CA . GLN A 1 92 ? 2.767 -9.079 -1.500 1.00 92.94 92 GLN A CA 1
ATOM 696 C C . GLN A 1 92 ? 2.817 -8.836 0.010 1.00 92.94 92 GLN A C 1
ATOM 698 O O . GLN A 1 92 ? 2.010 -9.403 0.746 1.00 92.94 92 GLN A O 1
ATOM 703 N N . VAL A 1 93 ? 3.700 -7.946 0.477 1.00 94.12 93 VAL A N 1
ATOM 704 C CA . VAL A 1 93 ? 3.770 -7.571 1.899 1.00 94.12 93 VAL A CA 1
ATOM 705 C C . VAL A 1 93 ? 2.463 -6.927 2.367 1.00 94.12 93 VAL A C 1
ATOM 707 O O . VAL A 1 93 ? 1.980 -7.231 3.457 1.00 94.12 93 VAL A O 1
ATOM 710 N N . LEU A 1 94 ? 1.858 -6.059 1.554 1.00 93.38 94 LEU A N 1
ATOM 711 C CA . LEU A 1 94 ? 0.595 -5.406 1.906 1.00 93.38 94 LEU A CA 1
ATOM 712 C C . LEU A 1 94 ? -0.599 -6.366 1.887 1.00 93.38 94 LEU A C 1
ATOM 714 O O . LEU A 1 94 ? -1.488 -6.218 2.727 1.00 93.38 94 LEU A O 1
ATOM 718 N N . VAL A 1 95 ? -0.612 -7.345 0.982 1.00 93.88 95 VAL A N 1
ATOM 719 C CA . VAL A 1 95 ? -1.615 -8.420 0.954 1.00 93.88 95 VAL A CA 1
ATOM 720 C C . VAL A 1 95 ? -1.467 -9.316 2.182 1.00 93.88 95 VAL A C 1
ATOM 722 O O . VAL A 1 95 ? -2.445 -9.530 2.893 1.00 93.88 95 VAL A O 1
ATOM 725 N N . ALA A 1 96 ? -0.247 -9.765 2.491 1.00 92.00 96 ALA A N 1
ATOM 726 C CA . ALA A 1 96 ? 0.030 -10.590 3.668 1.00 92.00 96 ALA A CA 1
ATOM 727 C C . ALA A 1 96 ? -0.334 -9.873 4.981 1.00 92.00 96 ALA A C 1
ATOM 729 O O . ALA A 1 96 ? -0.826 -10.495 5.916 1.00 92.00 96 ALA A O 1
ATOM 730 N N . ALA A 1 97 ? -0.155 -8.551 5.038 1.00 92.56 97 ALA A N 1
ATOM 731 C CA . ALA A 1 97 ? -0.555 -7.723 6.175 1.00 92.56 97 ALA A CA 1
ATOM 732 C C . ALA A 1 97 ? -2.055 -7.356 6.196 1.00 92.56 97 ALA A C 1
ATOM 734 O O . ALA A 1 97 ? -2.470 -6.534 7.021 1.00 92.56 97 ALA A O 1
ATOM 735 N N . GLY A 1 98 ? -2.860 -7.876 5.261 1.00 93.31 98 GLY A N 1
ATOM 736 C CA . GLY A 1 98 ? -4.296 -7.601 5.155 1.00 93.31 98 GLY A CA 1
ATOM 737 C C . GLY A 1 98 ? -4.639 -6.143 4.826 1.00 93.31 98 GLY A C 1
ATOM 738 O O . GLY A 1 98 ? -5.750 -5.693 5.098 1.00 93.31 98 GLY A O 1
ATOM 739 N N . LYS A 1 99 ? -3.691 -5.363 4.288 1.00 89.94 99 LYS A N 1
ATOM 740 C CA . LYS A 1 99 ? -3.881 -3.934 3.966 1.00 89.94 99 LYS A CA 1
ATOM 741 C C . LYS A 1 99 ? -4.374 -3.695 2.544 1.00 89.94 99 LYS A C 1
ATOM 743 O O . LYS A 1 99 ? -4.883 -2.613 2.267 1.00 89.94 99 LYS A O 1
ATOM 748 N N . VAL A 1 100 ? -4.207 -4.670 1.655 1.00 87.69 100 VAL A N 1
ATOM 749 C CA . VAL A 1 100 ? -4.675 -4.621 0.268 1.00 87.69 100 VAL A CA 1
ATOM 750 C C . VAL A 1 100 ? -5.323 -5.957 -0.063 1.00 87.69 100 VAL A C 1
ATOM 752 O O . VAL A 1 100 ? -4.783 -7.009 0.268 1.00 87.69 100 VAL A O 1
ATOM 755 N N . ARG A 1 101 ? -6.489 -5.924 -0.713 1.00 86.56 101 ARG A N 1
ATOM 756 C CA . ARG A 1 101 ? -7.107 -7.144 -1.234 1.00 86.56 101 ARG A CA 1
ATOM 757 C C . ARG A 1 101 ? -6.392 -7.569 -2.517 1.00 86.56 101 ARG A C 1
ATOM 759 O O . ARG A 1 101 ? -6.180 -6.711 -3.380 1.00 86.56 101 ARG A O 1
ATOM 766 N N . PRO A 1 102 ? -6.042 -8.858 -2.668 1.00 83.88 102 PRO A N 1
ATOM 767 C CA . PRO A 1 102 ? -5.535 -9.353 -3.931 1.00 83.88 102 PRO A CA 1
ATOM 768 C C . PRO A 1 102 ? -6.580 -9.075 -5.013 1.00 83.88 102 PRO A C 1
ATOM 770 O O . PRO A 1 102 ? -7.758 -9.399 -4.835 1.00 83.88 102 PRO A O 1
ATOM 773 N N . ALA A 1 103 ? -6.173 -8.433 -6.110 1.00 71.56 103 ALA A N 1
ATOM 774 C CA . ALA A 1 103 ? -7.038 -8.331 -7.271 1.00 71.56 103 ALA A CA 1
ATOM 775 C C . ALA A 1 103 ? -7.291 -9.768 -7.721 1.00 71.56 103 ALA A C 1
ATOM 777 O O . ALA A 1 103 ? -6.345 -10.527 -7.940 1.00 71.56 103 ALA A O 1
ATOM 778 N N . ARG A 1 104 ? -8.562 -10.170 -7.756 1.00 63.84 104 ARG A N 1
ATOM 779 C CA . ARG A 1 104 ? -8.953 -11.511 -8.177 1.00 63.84 104 ARG A CA 1
ATOM 780 C C . ARG A 1 104 ? -8.543 -11.615 -9.650 1.00 63.84 104 ARG A C 1
ATOM 782 O O . ARG A 1 104 ? -9.251 -11.093 -10.503 1.00 63.84 104 ARG A O 1
ATOM 789 N N . LYS A 1 105 ? -7.371 -12.193 -9.948 1.00 55.88 105 LYS A N 1
ATOM 790 C CA . LYS A 1 105 ? -7.040 -12.603 -11.317 1.00 55.88 105 LYS A CA 1
ATOM 791 C C . LYS A 1 105 ? -8.094 -13.655 -11.651 1.00 55.88 105 LYS A C 1
ATOM 793 O O . LYS A 1 105 ? -8.084 -14.732 -11.059 1.00 55.88 105 LYS A O 1
ATOM 798 N N . ALA A 1 106 ? -9.089 -13.271 -12.449 1.00 41.44 106 ALA A N 1
ATOM 799 C CA . ALA A 1 106 ? -10.048 -14.211 -12.997 1.00 41.44 106 ALA A CA 1
ATOM 800 C C . ALA A 1 106 ? -9.218 -15.236 -13.768 1.00 41.44 106 ALA A C 1
ATOM 802 O O . ALA A 1 106 ? -8.529 -14.877 -14.718 1.00 41.44 106 ALA A O 1
ATOM 803 N N . LEU A 1 107 ? -9.182 -16.465 -13.257 1.00 43.69 107 LEU A N 1
ATOM 804 C CA . LEU A 1 107 ? -8.655 -17.606 -13.985 1.00 43.69 107 LEU A CA 1
ATOM 805 C C . LEU A 1 107 ? -9.576 -17.775 -15.199 1.00 43.69 107 LEU A C 1
ATOM 807 O O . LEU A 1 107 ? -10.722 -18.192 -15.033 1.00 43.69 107 LEU A O 1
ATOM 811 N N . LEU A 1 108 ? -9.102 -17.332 -16.360 1.00 37.53 108 LEU A N 1
ATOM 812 C CA . LEU A 1 108 ? -9.594 -17.721 -17.678 1.00 37.53 108 LEU A CA 1
ATOM 813 C C . LEU A 1 108 ? -8.601 -18.730 -18.245 1.00 37.53 108 LEU A C 1
ATOM 815 O O . LEU A 1 108 ? -7.383 -18.467 -18.104 1.00 37.53 108 LEU A O 1
#

Sequence (108 aa):
MSGWQVVSVVAAILATISPVFLGLAWSSTTEIETSYRAPIKPKATAYHSVLPHILSHAAPKHRLTTAQARSAFRLHRSCSCDDCFCKAAAYQVLVAAGKVRPARKALL

Mean predicted aligned error: 17.18 Å

Foldseek 3Di:
DDPVVVVVVVVVVVVVVVVVVVCVVVVVPDDPPPPVPPPPPPPVVVCVVLVVQLLDLDADPDQDDLVSLVVSCVNCVVPDLVRRNSNVSSVVNCVVVVNDPPDPPPPD

pLDDT: mean 71.57, std 17.17, range [37.53, 94.12]

Organism: NCBI:txid37330

Radius of gyration: 26.71 Å; Cα contacts (8 Å, |Δi|>4): 64; chains: 1; bounding box: 74×34×62 Å